Protein AF-A0A1Z4NHC6-F1 (afdb_monomer)

Foldseek 3Di:
DDDDPCVVVVVVVVVVVVVVVVPPDPPPDPPDPDDPDDDDDDDLVPDQQPVCVVVVNVPPDPVQDDNNGPDNDDD

Secondary structure (DSSP, 8-state):
----TTHHHHHHHHHHHHHHHSS-PPP----PPP--------STTT-SSHHHHHTTT-SSPTTTSSTTSSSSS--

Structure (mmCIF, N/CA/C/O backbone):
data_AF-A0A1Z4NHC6-F1
#
_entry.id   AF-A0A1Z4NHC6-F1
#
loop_
_atom_site.group_PDB
_atom_site.id
_atom_site.type_symbol
_atom_site.label_atom_id
_atom_site.label_alt_id
_atom_site.label_comp_id
_atom_site.label_asym_id
_atom_site.label_entity_id
_atom_site.label_seq_id
_atom_site.pdbx_PDB_ins_code
_atom_site.Cartn_x
_atom_site.Cartn_y
_atom_site.Cartn_z
_atom_site.occupancy
_atom_site.B_iso_or_equiv
_atom_site.auth_seq_id
_atom_site.auth_comp_id
_atom_site.auth_asym_id
_atom_site.auth_atom_id
_atom_site.pdbx_PDB_model_num
ATOM 1 N N . MET A 1 1 ? 58.940 33.871 -53.337 1.00 45.19 1 MET A N 1
ATOM 2 C CA . MET A 1 1 ? 57.765 32.979 -53.219 1.00 45.19 1 MET A CA 1
ATOM 3 C C . MET A 1 1 ? 57.870 32.232 -51.889 1.00 45.19 1 MET A C 1
ATOM 5 O O . MET A 1 1 ? 58.741 31.385 -51.760 1.00 45.19 1 MET A O 1
ATOM 9 N N . ARG A 1 2 ? 57.121 32.637 -50.849 1.00 53.53 2 ARG A N 1
ATOM 10 C CA . ARG A 1 2 ? 57.188 32.014 -49.509 1.00 53.53 2 ARG A CA 1
ATOM 11 C C . ARG A 1 2 ? 56.134 30.913 -49.424 1.00 53.53 2 ARG A C 1
ATOM 13 O O . ARG A 1 2 ? 54.944 31.201 -49.478 1.00 53.53 2 ARG A O 1
ATOM 20 N N . ILE A 1 3 ? 56.579 29.664 -49.340 1.00 62.59 3 ILE A N 1
ATOM 21 C CA . ILE A 1 3 ? 55.703 28.495 -49.242 1.00 62.59 3 ILE A CA 1
ATOM 22 C C . ILE A 1 3 ? 55.183 28.438 -47.801 1.00 62.59 3 ILE A C 1
ATOM 24 O O . ILE A 1 3 ? 55.969 28.396 -46.856 1.00 62.59 3 ILE A O 1
ATOM 28 N N . ASN A 1 4 ? 53.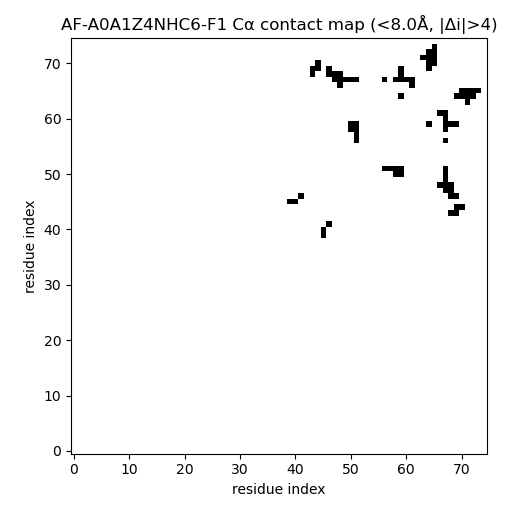864 28.516 -47.626 1.00 60.12 4 ASN A N 1
ATOM 29 C CA . ASN A 1 4 ? 53.233 28.617 -46.313 1.00 60.12 4 ASN A CA 1
ATOM 30 C C . ASN A 1 4 ? 53.260 27.246 -45.603 1.00 60.12 4 ASN A C 1
ATOM 32 O O . AS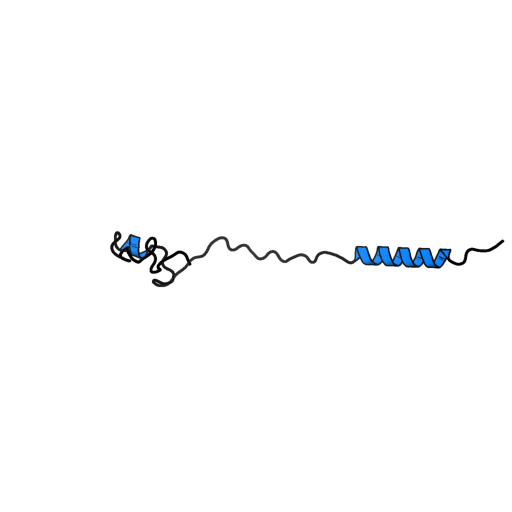N A 1 4 ? 52.410 26.389 -45.835 1.00 60.12 4 ASN A O 1
ATOM 36 N N . CYS A 1 5 ? 54.264 27.022 -44.752 1.00 62.25 5 CYS A N 1
ATOM 37 C CA . CYS A 1 5 ? 54.571 25.739 -44.100 1.00 62.25 5 CYS A CA 1
ATOM 38 C C . CYS A 1 5 ? 53.591 25.318 -42.982 1.00 62.25 5 CYS A C 1
ATOM 40 O O . CYS A 1 5 ? 53.763 24.265 -42.364 1.00 62.25 5 CYS A O 1
ATOM 42 N N . HIS A 1 6 ? 52.556 26.122 -42.718 1.00 61.25 6 HIS A N 1
ATOM 43 C CA . HIS A 1 6 ? 51.535 25.862 -41.697 1.00 61.25 6 HIS A CA 1
ATOM 44 C C . HIS A 1 6 ? 50.310 25.096 -42.222 1.00 61.25 6 HIS A C 1
ATOM 46 O O . HIS A 1 6 ? 49.582 24.499 -41.429 1.00 61.25 6 HIS A O 1
ATOM 52 N N . LEU A 1 7 ? 50.114 25.048 -43.544 1.00 61.44 7 LEU A N 1
ATOM 53 C CA . LEU A 1 7 ? 48.989 24.366 -44.191 1.00 61.44 7 LEU A CA 1
ATOM 54 C C . LEU A 1 7 ? 48.847 22.864 -43.845 1.00 61.44 7 LEU A C 1
ATOM 56 O O . LEU A 1 7 ? 47.729 22.444 -43.548 1.00 61.44 7 LEU A O 1
ATOM 60 N N . PRO A 1 8 ? 49.922 22.043 -43.802 1.00 66.81 8 PRO A N 1
ATOM 61 C CA . PRO A 1 8 ? 49.776 20.621 -43.479 1.00 66.81 8 PRO A CA 1
ATOM 62 C C . PRO A 1 8 ? 49.458 20.389 -41.995 1.00 66.81 8 PRO A C 1
ATOM 64 O O . PRO A 1 8 ? 48.769 19.434 -41.653 1.00 66.81 8 PRO A O 1
ATOM 67 N N . LYS A 1 9 ? 49.905 21.289 -41.107 1.00 61.50 9 LYS A N 1
ATOM 68 C CA . LYS A 1 9 ? 49.636 21.202 -39.664 1.00 61.50 9 LYS A CA 1
ATOM 69 C C . LYS A 1 9 ? 48.161 21.468 -39.360 1.00 61.50 9 LYS A C 1
ATOM 71 O O . LYS A 1 9 ? 47.579 20.768 -38.543 1.00 61.50 9 LYS A O 1
ATOM 76 N N . LEU A 1 10 ? 47.548 22.427 -40.059 1.00 63.00 10 LEU A N 1
ATOM 77 C CA . LEU A 1 10 ? 46.121 22.731 -39.921 1.00 63.00 10 LEU A CA 1
ATOM 78 C C . LEU A 1 10 ? 45.238 21.569 -40.407 1.00 63.00 10 LEU A C 1
ATOM 80 O O . LEU A 1 10 ? 44.265 21.220 -39.744 1.00 63.00 10 LEU A O 1
ATOM 84 N N . ALA A 1 11 ? 45.608 20.932 -41.523 1.00 69.06 11 ALA A N 1
ATOM 85 C CA . ALA A 1 11 ? 44.872 19.793 -42.072 1.00 69.06 11 ALA A CA 1
ATOM 86 C C . ALA A 1 11 ? 44.882 18.569 -41.133 1.00 69.06 11 ALA A C 1
ATOM 88 O O . ALA A 1 11 ? 43.853 17.919 -40.957 1.00 69.06 11 ALA A O 1
ATOM 89 N N . ILE A 1 12 ? 46.018 18.286 -40.485 1.00 70.06 12 ILE A N 1
ATOM 90 C CA . ILE A 1 12 ? 46.155 17.160 -39.546 1.00 70.06 12 ILE A CA 1
ATOM 91 C C . ILE A 1 12 ? 45.313 17.383 -38.280 1.00 70.06 12 ILE A C 1
ATOM 93 O O . ILE A 1 12 ? 44.611 16.471 -37.842 1.00 70.06 12 ILE A O 1
ATOM 97 N N . THR A 1 13 ? 45.318 18.596 -37.716 1.00 63.50 13 THR A N 1
ATOM 98 C CA . THR A 1 13 ? 44.522 18.911 -36.515 1.00 63.50 13 THR A CA 1
ATOM 99 C C . THR A 1 13 ? 43.017 18.812 -36.781 1.00 63.50 13 THR A C 1
ATOM 101 O O . THR A 1 13 ? 42.274 18.304 -35.942 1.00 63.50 13 THR A O 1
ATOM 104 N N . VAL A 1 14 ? 42.559 19.239 -37.963 1.00 69.69 14 VAL A N 1
ATOM 105 C CA . VAL A 1 14 ? 41.147 19.113 -38.364 1.00 69.69 14 VAL A CA 1
ATOM 106 C C . VAL A 1 14 ? 40.752 17.642 -38.542 1.00 69.69 14 VAL A C 1
ATOM 108 O O . VAL A 1 14 ? 39.694 17.238 -38.065 1.00 69.69 14 VAL A O 1
ATOM 111 N N . ALA A 1 15 ? 41.612 16.815 -39.143 1.00 67.44 15 ALA A N 1
ATOM 112 C CA . ALA A 1 15 ? 41.349 15.384 -39.305 1.00 67.44 15 ALA A CA 1
ATOM 113 C C . ALA A 1 15 ? 41.247 14.636 -37.959 1.00 67.44 15 ALA A C 1
ATOM 115 O O . ALA A 1 15 ? 40.371 13.785 -37.795 1.00 67.44 15 ALA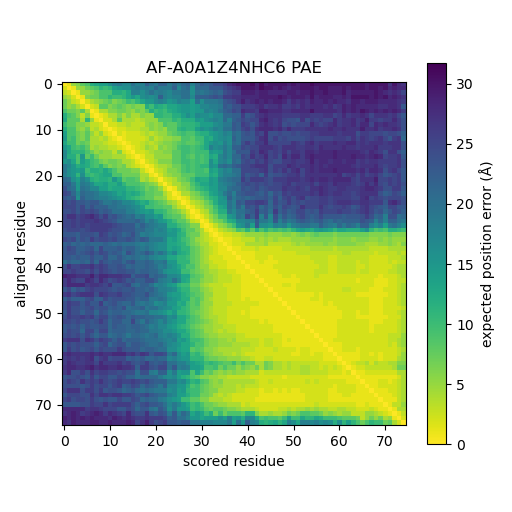 A O 1
ATOM 116 N N . MET A 1 16 ? 42.083 14.984 -36.972 1.00 64.44 16 MET A N 1
ATOM 117 C CA . MET A 1 16 ? 42.005 14.413 -35.618 1.00 64.44 16 MET A CA 1
ATOM 118 C C . MET A 1 16 ? 40.713 14.792 -34.880 1.00 64.44 16 MET A C 1
ATOM 120 O O . MET A 1 16 ? 40.101 13.933 -34.246 1.00 64.44 16 MET A O 1
ATOM 124 N N . MET A 1 17 ? 40.270 16.050 -34.986 1.00 63.53 17 MET A N 1
ATOM 125 C CA . MET A 1 17 ? 39.023 16.515 -34.360 1.00 63.53 17 MET A CA 1
ATOM 126 C C . MET A 1 17 ? 37.784 15.829 -34.945 1.00 63.53 17 MET A C 1
ATOM 128 O O . MET A 1 17 ? 36.855 15.513 -34.207 1.00 63.53 17 MET A O 1
ATOM 132 N N . ILE A 1 18 ? 37.781 15.555 -36.253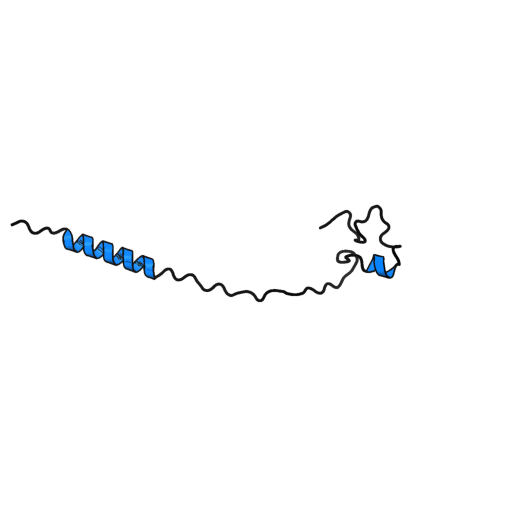 1.00 65.25 18 ILE A N 1
ATOM 133 C CA . ILE A 1 18 ? 36.692 14.820 -36.909 1.00 65.25 18 ILE A CA 1
ATOM 134 C C . ILE A 1 18 ? 36.714 13.345 -36.483 1.00 65.25 18 ILE A C 1
ATOM 136 O O . ILE A 1 18 ? 35.667 12.782 -36.196 1.00 65.25 18 ILE A O 1
ATOM 140 N N . GLY A 1 19 ? 37.884 12.712 -36.357 1.00 62.03 19 GLY A N 1
ATOM 141 C CA . GLY A 1 19 ? 37.971 11.322 -35.889 1.00 62.03 19 GLY A CA 1
ATOM 142 C C . GLY A 1 19 ? 37.432 11.113 -34.466 1.00 62.03 19 GLY A C 1
ATOM 143 O O . GLY A 1 19 ? 36.790 10.100 -34.192 1.00 62.03 19 GLY A O 1
ATOM 144 N N . ALA A 1 20 ? 37.638 12.085 -33.572 1.00 60.66 20 ALA A N 1
ATOM 145 C CA . ALA A 1 20 ? 37.201 11.998 -32.177 1.00 60.66 20 ALA A CA 1
ATOM 146 C C . ALA A 1 20 ? 35.674 12.103 -31.994 1.00 60.66 20 ALA A C 1
ATOM 148 O O . ALA A 1 20 ? 35.139 11.526 -31.047 1.00 60.66 20 ALA A O 1
ATOM 149 N N . THR A 1 21 ? 34.954 12.782 -32.895 1.00 59.66 21 THR A N 1
ATOM 150 C CA . THR A 1 21 ? 33.487 12.927 -32.809 1.00 59.66 21 THR A CA 1
ATOM 151 C C . THR A 1 21 ? 32.717 11.721 -33.356 1.00 59.66 21 THR A C 1
ATOM 153 O O . THR A 1 21 ? 31.540 11.563 -33.041 1.00 59.66 21 THR A O 1
ATOM 156 N N . PHE A 1 22 ? 33.364 10.833 -34.120 1.00 58.97 22 PHE A N 1
ATOM 157 C CA . PHE A 1 22 ? 32.736 9.617 -34.657 1.00 58.97 22 PHE A CA 1
ATOM 158 C C . PHE A 1 22 ? 32.787 8.411 -33.704 1.00 58.97 22 PHE A C 1
ATOM 160 O O . PHE A 1 22 ? 32.066 7.439 -33.925 1.00 58.97 22 PHE A O 1
ATOM 167 N N . LEU A 1 23 ? 33.599 8.451 -32.638 1.00 60.38 23 LEU A N 1
ATOM 168 C CA . LEU A 1 23 ? 33.737 7.331 -31.692 1.00 60.38 23 LEU A CA 1
ATOM 169 C C . LEU A 1 23 ? 32.770 7.378 -30.497 1.00 60.38 23 LEU A C 1
ATOM 171 O O . LEU A 1 23 ? 32.702 6.410 -29.738 1.00 60.38 23 LEU A O 1
ATOM 175 N N . SER A 1 24 ? 31.982 8.441 -30.320 1.00 64.12 24 SER A N 1
ATOM 176 C CA . SER A 1 24 ? 30.967 8.499 -29.262 1.00 64.12 24 SER A CA 1
ATOM 177 C C . SER A 1 24 ? 29.671 7.804 -29.698 1.00 64.12 24 SER A C 1
ATOM 179 O O . SER A 1 24 ? 28.658 8.455 -29.950 1.00 64.12 24 SER A O 1
ATOM 181 N N . SER A 1 25 ? 29.686 6.472 -29.800 1.00 68.75 25 SER A N 1
ATOM 182 C CA . SER A 1 25 ? 28.438 5.701 -29.850 1.00 68.75 25 SER A CA 1
ATOM 183 C C . SER A 1 25 ? 27.799 5.723 -28.457 1.00 68.75 25 SER A C 1
ATOM 185 O O . SER A 1 25 ? 28.444 5.264 -27.511 1.00 68.75 25 SER A O 1
ATOM 187 N N . PRO A 1 26 ? 26.546 6.187 -28.284 1.00 72.38 26 PRO A N 1
ATOM 188 C CA . PRO A 1 26 ? 25.834 5.950 -27.038 1.00 72.38 26 PRO A CA 1
ATOM 189 C C . PRO A 1 26 ? 25.721 4.433 -26.856 1.00 72.38 26 PRO A C 1
ATOM 191 O O . PRO A 1 26 ? 25.238 3.723 -27.742 1.00 72.38 26 PRO A O 1
ATOM 194 N N . GLY A 1 27 ? 26.238 3.911 -25.743 1.00 69.88 27 GLY A N 1
ATOM 195 C CA . GLY A 1 27 ? 26.043 2.510 -25.391 1.00 69.88 27 GLY A CA 1
ATOM 196 C C . GLY A 1 27 ? 24.544 2.215 -25.369 1.00 69.88 27 GLY A C 1
ATOM 197 O O . GLY A 1 27 ? 23.769 2.990 -24.811 1.00 69.88 27 GLY A O 1
ATOM 198 N N . LYS A 1 28 ? 24.114 1.124 -26.010 1.00 69.69 28 LYS A N 1
ATOM 199 C CA . LYS A 1 28 ? 22.720 0.680 -25.930 1.00 69.69 28 LYS A CA 1
ATOM 200 C C . LYS A 1 28 ? 22.427 0.360 -24.468 1.00 69.69 28 LYS A C 1
ATOM 202 O O . LYS A 1 28 ? 22.926 -0.634 -23.950 1.00 69.69 28 LYS A O 1
ATOM 207 N N . ALA A 1 29 ? 21.650 1.212 -23.807 1.00 69.88 29 ALA A N 1
ATOM 208 C CA . ALA A 1 29 ? 21.115 0.898 -22.497 1.00 69.88 29 ALA A CA 1
ATOM 209 C C . ALA A 1 29 ? 20.266 -0.369 -22.639 1.00 69.88 29 ALA A C 1
ATOM 211 O O . ALA A 1 29 ? 19.319 -0.408 -23.428 1.00 69.88 29 ALA A O 1
ATOM 212 N N . THR A 1 30 ? 20.632 -1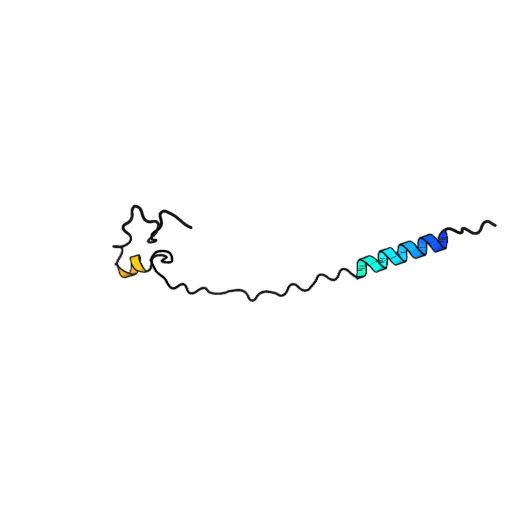.422 -21.918 1.00 68.50 30 THR A N 1
ATOM 213 C CA . THR A 1 30 ? 19.821 -2.631 -21.822 1.00 68.50 30 THR A CA 1
ATOM 214 C C . THR A 1 30 ? 18.500 -2.223 -21.181 1.00 68.50 30 THR A C 1
ATOM 216 O O . THR A 1 30 ? 18.471 -1.846 -20.011 1.00 68.50 30 THR A O 1
ATOM 219 N N . SER A 1 31 ? 17.414 -2.215 -21.956 1.00 72.44 31 SER A N 1
ATOM 220 C CA . SER A 1 31 ? 16.082 -1.948 -21.419 1.00 72.44 31 SER A CA 1
ATOM 221 C C . SER A 1 31 ? 15.773 -3.046 -20.406 1.00 72.44 31 SER A C 1
ATOM 223 O O . SER A 1 31 ? 15.621 -4.211 -20.775 1.00 72.44 31 SER A O 1
ATOM 225 N N . LEU A 1 32 ? 15.762 -2.694 -19.118 1.00 76.75 32 LEU A N 1
ATOM 226 C CA . LEU A 1 32 ? 15.281 -3.605 -18.090 1.00 76.75 32 LEU A CA 1
ATOM 227 C C . LEU A 1 32 ? 13.828 -3.935 -18.435 1.00 76.75 32 LEU A C 1
ATOM 229 O O . LEU A 1 32 ? 13.052 -3.039 -18.776 1.00 76.75 32 LEU A O 1
ATOM 233 N N . SER A 1 33 ? 13.459 -5.211 -18.354 1.00 84.88 33 SER A N 1
ATOM 234 C CA . SER A 1 33 ? 12.059 -5.589 -18.528 1.00 84.88 33 SER A CA 1
ATOM 235 C C . SER A 1 33 ? 11.219 -4.838 -17.496 1.00 84.88 33 SER A C 1
ATOM 237 O O . SER A 1 33 ? 11.523 -4.865 -16.303 1.00 84.88 33 SER A O 1
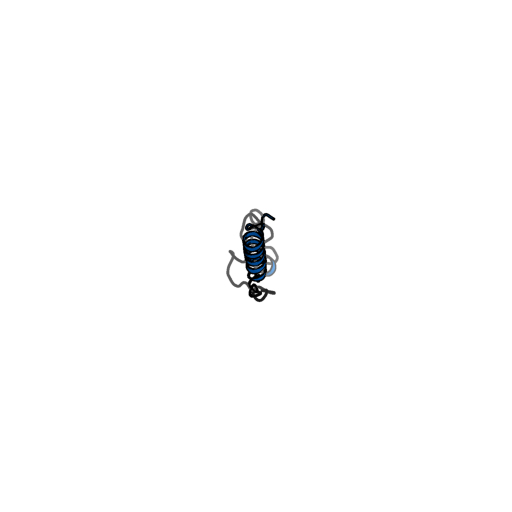ATOM 239 N N . LYS A 1 34 ? 10.191 -4.125 -17.961 1.00 91.00 34 LYS A N 1
ATOM 240 C CA . LYS A 1 34 ? 9.282 -3.384 -17.087 1.00 91.00 34 LYS A CA 1
ATOM 241 C C . LYS A 1 34 ? 8.548 -4.374 -16.180 1.00 91.00 34 LYS A C 1
ATOM 243 O O . LYS A 1 34 ? 7.944 -5.323 -16.675 1.00 91.00 34 LYS A O 1
ATOM 248 N N . ILE A 1 35 ? 8.579 -4.137 -14.869 1.00 92.00 35 ILE A N 1
ATOM 249 C CA . ILE A 1 35 ? 7.681 -4.824 -13.937 1.00 92.00 35 ILE A CA 1
ATOM 250 C C . ILE A 1 35 ? 6.288 -4.239 -14.162 1.00 92.00 35 ILE A C 1
ATOM 252 O O . ILE A 1 35 ? 6.079 -3.043 -13.961 1.00 92.00 35 ILE A O 1
ATOM 256 N N . ASN A 1 36 ? 5.365 -5.069 -14.641 1.00 93.62 36 ASN A N 1
ATOM 257 C CA . ASN A 1 36 ? 3.987 -4.654 -14.900 1.00 93.62 36 ASN A CA 1
ATOM 258 C C . ASN A 1 36 ? 3.098 -4.836 -13.666 1.00 93.62 36 ASN A C 1
ATOM 260 O O . ASN A 1 36 ? 2.213 -4.019 -13.452 1.00 93.62 36 ASN A O 1
ATOM 264 N N . ASP A 1 37 ? 3.393 -5.846 -12.840 1.00 95.12 37 ASP A N 1
ATOM 265 C CA . ASP A 1 37 ? 2.587 -6.231 -11.683 1.00 95.12 37 ASP A CA 1
ATOM 266 C C . ASP A 1 37 ? 3.467 -6.616 -10.486 1.00 95.12 37 ASP A C 1
ATOM 268 O O . ASP A 1 37 ? 4.574 -7.139 -10.648 1.00 95.12 37 ASP A O 1
ATOM 272 N N . MET A 1 38 ? 2.948 -6.389 -9.277 1.00 94.69 38 MET A N 1
ATOM 273 C CA . MET A 1 38 ? 3.557 -6.807 -8.014 1.00 94.69 38 MET A CA 1
ATOM 274 C C . MET A 1 38 ? 2.507 -7.505 -7.152 1.00 94.69 38 MET A C 1
ATOM 276 O O . MET A 1 38 ? 1.468 -6.929 -6.836 1.00 94.69 38 MET A O 1
ATOM 280 N N . TYR A 1 39 ? 2.801 -8.736 -6.743 1.00 96.00 39 TYR A N 1
ATOM 281 C CA . TYR A 1 39 ? 1.963 -9.504 -5.826 1.00 96.00 39 TYR A CA 1
ATOM 282 C C . TYR A 1 39 ? 2.630 -9.518 -4.455 1.00 96.00 39 TYR A C 1
ATOM 284 O O . TYR A 1 39 ? 3.739 -10.031 -4.309 1.00 96.00 39 TYR A O 1
ATOM 292 N N . VAL A 1 40 ? 1.966 -8.925 -3.463 1.00 96.06 40 VAL A N 1
ATOM 293 C CA . VAL A 1 40 ? 2.501 -8.769 -2.107 1.00 96.06 40 VAL A CA 1
ATOM 294 C C . VAL A 1 40 ? 1.744 -9.688 -1.161 1.00 96.06 40 VAL A C 1
ATOM 296 O O . VAL A 1 40 ? 0.527 -9.589 -1.021 1.00 96.06 40 VAL A O 1
ATOM 299 N N . PHE A 1 41 ? 2.485 -10.574 -0.506 1.00 97.44 41 PHE A N 1
ATOM 300 C CA . PHE A 1 41 ? 1.997 -11.436 0.562 1.00 97.44 41 PHE A CA 1
ATOM 301 C C . PHE A 1 41 ? 2.705 -11.041 1.850 1.00 97.44 41 PHE A C 1
ATOM 303 O O . PHE A 1 41 ? 3.898 -10.741 1.828 1.00 97.44 41 PHE A O 1
ATOM 310 N N . GLY A 1 42 ? 1.990 -11.053 2.967 1.00 96.50 42 GLY A N 1
ATOM 311 C CA . GLY 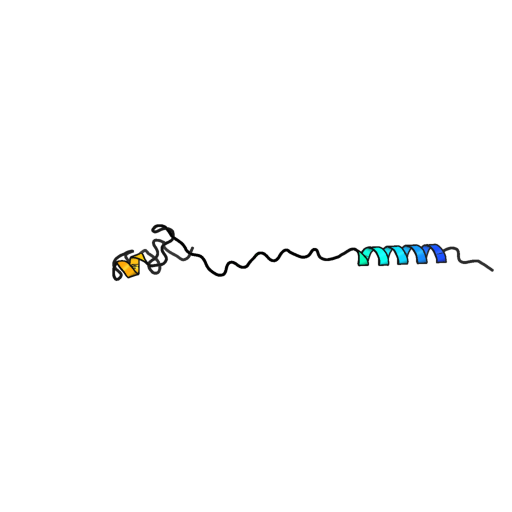A 1 42 ? 2.573 -10.668 4.242 1.00 96.50 42 GLY A CA 1
ATOM 312 C C . GLY A 1 42 ? 1.526 -10.438 5.316 1.00 96.50 42 GLY A C 1
ATOM 313 O O . GLY A 1 42 ? 0.403 -10.935 5.230 1.00 96.50 42 GLY A O 1
ATOM 314 N N . ASP A 1 43 ? 1.934 -9.680 6.324 1.00 96.69 43 ASP A N 1
ATOM 315 C CA . ASP A 1 43 ? 1.131 -9.298 7.476 1.00 96.69 43 ASP A CA 1
ATOM 316 C C . ASP A 1 43 ? 0.706 -7.817 7.401 1.00 96.69 43 ASP A C 1
ATOM 318 O O . ASP A 1 43 ? 0.676 -7.195 6.334 1.00 96.69 43 ASP A O 1
ATOM 322 N N . SER A 1 44 ? 0.389 -7.242 8.560 1.00 96.31 44 SER A N 1
ATOM 323 C CA . SER A 1 44 ? 0.000 -5.847 8.742 1.00 96.31 44 SER A CA 1
ATOM 324 C C . SER A 1 44 ? 0.937 -4.817 8.102 1.00 96.31 44 SER A C 1
ATOM 326 O O . SER A 1 44 ? 0.448 -3.767 7.692 1.00 96.31 44 SER A O 1
ATOM 328 N N . LEU A 1 45 ? 2.246 -5.084 7.988 1.00 95.56 45 LEU A N 1
ATOM 329 C CA . LEU A 1 45 ? 3.201 -4.127 7.406 1.00 95.56 45 LEU A CA 1
ATOM 330 C C . LEU A 1 45 ? 3.017 -3.943 5.896 1.00 95.56 45 LEU A C 1
ATOM 332 O O . LEU A 1 45 ? 3.446 -2.938 5.335 1.00 95.56 45 LEU A O 1
ATOM 336 N N . SER A 1 46 ? 2.395 -4.917 5.236 1.00 95.50 46 SER A N 1
ATOM 337 C CA . SER A 1 46 ? 2.134 -4.893 3.795 1.00 95.50 46 SER A CA 1
ATOM 338 C C . SER A 1 46 ? 0.648 -4.766 3.457 1.00 95.50 46 SER A C 1
ATOM 340 O O . SER A 1 46 ? 0.307 -4.555 2.291 1.00 95.50 46 SER A O 1
ATOM 342 N N . ASP A 1 47 ? -0.245 -4.905 4.442 1.00 96.00 47 ASP A N 1
ATOM 343 C CA . ASP A 1 47 ? -1.682 -4.839 4.201 1.00 96.00 47 ASP A CA 1
ATOM 344 C C . ASP A 1 47 ? -2.117 -3.434 3.771 1.00 96.00 47 ASP A C 1
ATOM 346 O O . ASP A 1 47 ? -1.822 -2.423 4.410 1.00 96.00 47 ASP A O 1
ATOM 350 N N . THR A 1 48 ? -2.865 -3.383 2.672 1.00 95.62 48 THR A N 1
ATOM 351 C CA . THR A 1 48 ? -3.406 -2.141 2.104 1.00 95.62 48 THR A CA 1
ATOM 352 C C . THR A 1 48 ? -4.922 -2.032 2.280 1.00 95.62 48 THR A C 1
ATOM 354 O O 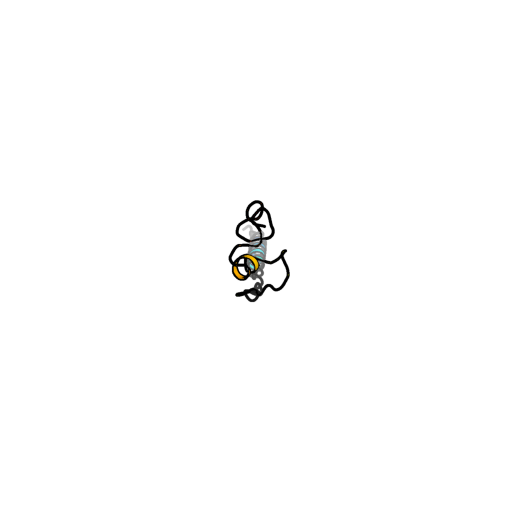. THR A 1 48 ? -5.563 -1.249 1.581 1.00 95.62 48 THR A O 1
ATOM 357 N N . GLY A 1 49 ? -5.494 -2.800 3.219 1.00 96.19 49 GLY A N 1
ATOM 358 C CA . GLY A 1 49 ? -6.923 -2.816 3.534 1.00 96.19 49 GLY A CA 1
ATOM 359 C C . GLY A 1 49 ? -7.613 -4.164 3.308 1.00 96.19 49 GLY A C 1
ATOM 360 O O . GLY A 1 49 ? -8.848 -4.216 3.320 1.00 96.19 49 GLY A O 1
ATOM 361 N N . GLN A 1 50 ? -6.878 -5.267 3.107 1.00 97.31 50 GLN A N 1
ATOM 362 C CA . GLN A 1 50 ? -7.524 -6.579 3.001 1.00 97.31 50 GLN A CA 1
ATOM 363 C C . GLN A 1 50 ? -8.131 -6.995 4.337 1.00 97.31 50 GLN A C 1
ATOM 365 O O . GLN A 1 50 ? -9.241 -7.529 4.352 1.00 97.31 50 GLN A O 1
ATOM 370 N N . VAL A 1 51 ? -7.460 -6.699 5.455 1.00 98.00 51 VAL A N 1
ATOM 371 C CA . VAL A 1 51 ? -8.000 -6.987 6.792 1.00 98.00 51 VAL A CA 1
ATOM 372 C C . VAL A 1 51 ? -9.250 -6.148 7.066 1.00 98.00 51 VAL A C 1
ATOM 374 O O . VAL A 1 51 ? -10.244 -6.683 7.561 1.00 98.00 51 VAL A O 1
ATOM 377 N N . LEU A 1 52 ? -9.263 -4.878 6.651 1.00 97.69 52 LEU A N 1
ATOM 378 C CA . LEU A 1 52 ? -10.448 -4.017 6.746 1.00 97.69 52 LEU A CA 1
ATOM 379 C C . LEU A 1 52 ? -11.640 -4.619 6.011 1.00 97.69 52 LEU A C 1
ATOM 381 O O . LEU A 1 52 ? -12.736 -4.712 6.566 1.00 97.69 52 LEU A O 1
ATOM 385 N N . LYS A 1 53 ? -11.419 -5.102 4.788 1.00 98.06 53 LYS A N 1
ATOM 386 C CA . LYS A 1 53 ? -12.461 -5.778 4.014 1.00 98.06 53 LYS A CA 1
ATOM 387 C C . LYS A 1 53 ? -12.911 -7.083 4.675 1.00 98.06 53 LYS A C 1
ATOM 389 O O . LYS A 1 53 ? -14.108 -7.313 4.802 1.00 98.06 53 LYS A O 1
ATOM 394 N N . ALA A 1 54 ? -11.971 -7.927 5.096 1.00 98.25 54 ALA A N 1
ATOM 395 C CA . ALA A 1 54 ? -12.266 -9.235 5.683 1.00 98.25 54 ALA A CA 1
ATOM 396 C C . ALA A 1 54 ? -13.027 -9.135 7.013 1.00 98.25 54 ALA A C 1
ATOM 398 O O . ALA A 1 54 ? -13.796 -10.028 7.359 1.00 98.25 54 ALA A O 1
ATOM 399 N N . THR A 1 55 ? -12.828 -8.042 7.746 1.00 97.81 55 THR A N 1
ATOM 400 C CA . THR A 1 55 ? -13.457 -7.803 9.048 1.00 97.81 55 THR A CA 1
ATOM 401 C C . THR A 1 55 ? -14.683 -6.896 8.974 1.00 97.81 55 THR A C 1
ATOM 403 O O . THR A 1 55 ? -15.176 -6.456 10.010 1.00 97.81 55 THR A O 1
ATOM 406 N N . ASN A 1 56 ? -15.192 -6.607 7.771 1.00 97.50 56 ASN A N 1
ATOM 407 C CA . ASN A 1 56 ? -16.315 -5.689 7.554 1.00 97.50 56 ASN A CA 1
ATOM 408 C C . ASN A 1 56 ? -16.110 -4.318 8.228 1.00 97.50 56 ASN A C 1
ATOM 410 O O . ASN A 1 56 ? -17.042 -3.740 8.782 1.00 97.50 56 ASN A O 1
ATOM 414 N N . GLY A 1 57 ? -14.880 -3.804 8.190 1.00 96.19 57 GLY A N 1
ATOM 415 C CA . GLY A 1 57 ? -14.521 -2.497 8.737 1.00 96.19 57 GLY A CA 1
ATOM 416 C C . GLY A 1 57 ? -14.124 -2.489 10.214 1.00 96.19 57 GLY A C 1
ATOM 417 O O . GLY A 1 57 ? -13.886 -1.411 10.750 1.00 96.19 57 GLY A O 1
ATOM 418 N N . LEU A 1 58 ? -14.043 -3.646 10.882 1.00 97.00 58 LEU A N 1
ATOM 419 C CA . LEU A 1 58 ? -13.730 -3.703 12.314 1.00 97.00 58 LEU A CA 1
ATOM 420 C C . LEU A 1 58 ? -12.239 -3.468 12.619 1.00 97.00 58 LEU A C 1
ATOM 422 O O . LEU A 1 58 ? -11.913 -2.876 13.647 1.00 97.00 58 LEU A O 1
ATOM 426 N N . LEU A 1 59 ? -11.333 -3.934 11.752 1.00 97.00 59 LEU A N 1
ATOM 427 C CA . LEU A 1 59 ? -9.882 -3.828 11.939 1.00 97.00 59 LEU A CA 1
ATOM 428 C C . LEU A 1 59 ? -9.181 -3.315 10.671 1.00 97.00 59 LEU A C 1
ATOM 430 O O . LEU A 1 59 ? -9.489 -3.808 9.595 1.00 97.00 59 LEU A O 1
ATOM 434 N N . PRO A 1 60 ? -8.168 -2.441 10.772 1.00 96.38 60 PRO A N 1
ATOM 435 C CA . PRO A 1 60 ? -7.764 -1.731 11.979 1.00 96.38 60 PRO A CA 1
ATOM 436 C C . PRO A 1 60 ? -8.787 -0.641 12.370 1.00 96.38 60 PRO A C 1
ATOM 438 O O . PRO A 1 60 ? -9.379 -0.017 11.487 1.00 96.38 60 PRO A O 1
ATOM 441 N N . PRO A 1 61 ? -9.008 -0.388 13.674 1.00 94.94 61 PRO A N 1
ATOM 442 C CA . PRO A 1 61 ? -9.949 0.636 14.122 1.00 94.94 61 PRO A CA 1
ATOM 443 C C . PRO A 1 61 ? -9.439 2.034 13.750 1.00 94.94 61 PRO A C 1
ATOM 445 O O . PRO A 1 61 ? -8.339 2.427 14.116 1.00 94.94 61 PRO A O 1
ATOM 448 N N . ASN A 1 62 ? -10.229 2.814 13.024 1.00 89.25 62 ASN A N 1
ATOM 449 C CA . ASN A 1 62 ? -9.872 4.190 12.685 1.00 89.25 62 ASN A CA 1
ATOM 450 C C . ASN A 1 62 ? -10.637 5.159 13.603 1.00 89.25 62 ASN A C 1
ATOM 452 O O . ASN A 1 62 ? -11.871 5.088 13.605 1.00 89.25 62 ASN A O 1
ATOM 456 N N . PRO A 1 63 ? -9.968 6.059 14.360 1.00 92.94 63 PRO A N 1
ATOM 457 C CA . PRO A 1 63 ? -8.514 6.331 14.449 1.00 92.94 63 PRO A CA 1
ATOM 458 C C . PRO A 1 63 ? -7.743 5.334 15.347 1.00 92.94 63 PRO A C 1
ATOM 460 O O . PRO A 1 63 ? -8.378 4.702 16.192 1.00 92.94 63 PRO A O 1
ATOM 463 N N . PRO A 1 64 ? -6.393 5.210 15.249 1.00 92.44 64 PRO A N 1
ATOM 464 C CA . PRO A 1 64 ? -5.425 6.106 14.582 1.00 92.44 64 PRO A CA 1
ATOM 465 C C . PRO A 1 64 ? -4.971 5.663 13.176 1.00 92.44 64 PRO A C 1
ATOM 467 O O . PRO A 1 64 ? -4.055 6.251 12.610 1.00 92.44 64 PRO A O 1
ATOM 470 N N . TYR A 1 65 ? -5.565 4.605 12.631 1.00 95.31 65 TYR A N 1
ATOM 471 C CA . TYR A 1 65 ? -5.060 3.924 11.442 1.00 95.31 65 TYR A CA 1
ATOM 472 C C . TYR A 1 65 ? -5.563 4.528 10.120 1.00 95.31 65 TYR A C 1
ATOM 474 O O . TYR A 1 65 ? -6.762 4.730 9.915 1.00 95.31 65 TYR A O 1
ATOM 482 N N . PHE A 1 66 ? -4.643 4.784 9.189 1.00 95.12 66 PHE A N 1
ATOM 483 C CA . PHE A 1 66 ? -4.912 5.460 7.924 1.00 95.12 66 PHE A CA 1
ATOM 484 C C . PHE A 1 66 ? -5.491 4.506 6.870 1.00 95.12 66 PHE A C 1
ATOM 486 O O . PHE A 1 66 ? -4.829 3.575 6.415 1.00 95.12 66 PHE A O 1
ATOM 493 N N . ASN A 1 67 ? -6.723 4.773 6.425 1.00 94.56 67 ASN A N 1
ATOM 494 C CA . ASN A 1 67 ? -7.363 4.116 5.274 1.00 94.56 67 ASN A CA 1
ATOM 495 C C . ASN A 1 67 ? -7.285 2.571 5.294 1.00 94.56 67 ASN A C 1
ATOM 497 O O . ASN A 1 67 ? -6.990 1.938 4.281 1.00 94.56 67 ASN A O 1
ATOM 501 N N . GLY A 1 68 ? -7.497 1.960 6.465 1.00 95.00 68 GLY A N 1
ATOM 502 C CA . GLY A 1 68 ? -7.460 0.503 6.635 1.00 95.00 68 GLY A CA 1
ATOM 503 C C . GLY A 1 68 ? -6.065 -0.119 6.713 1.00 95.00 68 GLY A C 1
ATOM 504 O O . GLY A 1 68 ? -5.969 -1.339 6.805 1.00 95.00 68 GLY A O 1
ATOM 505 N N . ARG A 1 69 ? -4.995 0.685 6.694 1.00 96.06 69 ARG A N 1
ATOM 506 C CA . ARG A 1 69 ? -3.611 0.232 6.890 1.00 96.06 69 ARG A CA 1
ATOM 507 C C . ARG A 1 69 ? -3.253 0.236 8.365 1.00 96.06 69 ARG A C 1
ATOM 509 O O . ARG A 1 69 ? -3.672 1.124 9.098 1.00 96.06 69 ARG A O 1
ATOM 516 N N . PHE A 1 70 ? -2.381 -0.673 8.783 1.00 96.31 70 PHE A N 1
ATOM 517 C CA . PHE A 1 70 ? -1.788 -0.663 10.125 1.00 96.31 70 PHE A CA 1
ATOM 518 C C . PHE A 1 70 ? -0.645 0.367 10.239 1.00 96.31 70 PHE A C 1
ATOM 520 O O . PHE A 1 70 ? 0.432 0.067 10.744 1.00 96.31 70 PHE A O 1
ATOM 527 N N . ALA A 1 71 ? -0.884 1.580 9.739 1.00 94.56 71 ALA A N 1
ATOM 528 C CA . ALA A 1 71 ? 0.024 2.721 9.762 1.00 94.56 71 ALA A CA 1
ATOM 529 C C . ALA A 1 71 ? -0.780 4.012 9.982 1.00 94.56 71 ALA A C 1
ATOM 531 O O . ALA A 1 71 ? -1.988 4.041 9.746 1.00 94.56 71 ALA A O 1
ATOM 532 N N . ASP A 1 72 ? -0.119 5.079 10.412 1.00 92.19 72 ASP A N 1
ATOM 533 C CA . ASP A 1 72 ? -0.705 6.404 10.651 1.00 92.19 72 ASP A CA 1
ATOM 534 C C . ASP A 1 72 ? -0.671 7.325 9.411 1.00 92.19 72 ASP A C 1
ATOM 536 O O . ASP A 1 72 ? -1.168 8.450 9.457 1.00 92.19 72 ASP A O 1
ATOM 540 N N . GLY A 1 73 ? -0.154 6.846 8.273 1.00 88.19 73 GLY A N 1
ATOM 541 C CA . GLY A 1 73 ? -0.090 7.602 7.022 1.00 88.19 73 GLY A CA 1
ATOM 542 C C . GLY A 1 73 ? 0.231 6.758 5.785 1.00 88.19 73 GLY A C 1
ATOM 543 O O . GLY A 1 73 ? 0.250 5.525 5.824 1.00 88.19 73 GLY A O 1
ATOM 544 N N . LEU A 1 74 ? 0.465 7.444 4.662 1.00 77.62 74 LEU A N 1
ATOM 545 C CA . LEU A 1 74 ? 1.051 6.846 3.460 1.00 77.62 74 LEU A CA 1
ATOM 546 C C . LEU A 1 74 ? 2.565 6.750 3.668 1.00 77.62 74 LEU A C 1
ATOM 548 O O . LEU A 1 74 ? 3.221 7.779 3.816 1.00 77.62 74 LEU A O 1
ATOM 552 N N . ALA A 1 75 ? 3.083 5.523 3.699 1.00 64.31 75 ALA A N 1
AT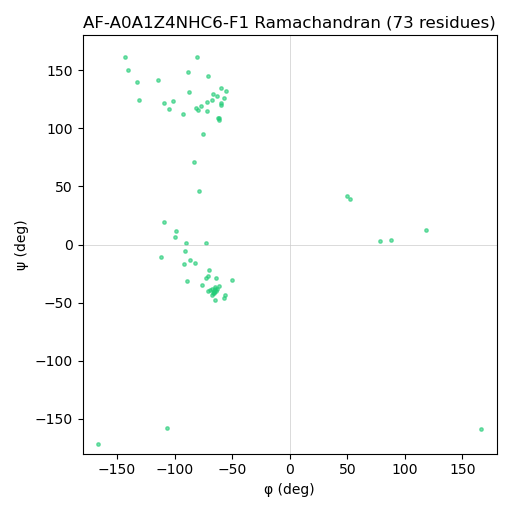OM 553 C CA . ALA A 1 75 ? 4.506 5.255 3.510 1.00 64.31 75 ALA A CA 1
ATOM 554 C C . ALA A 1 75 ? 4.878 5.366 2.025 1.00 64.31 75 ALA A C 1
ATOM 556 O O . ALA A 1 75 ? 4.024 4.991 1.183 1.00 64.31 75 ALA A O 1
#

Solvent-accessible surface area (backbone atoms only — not comparable to full-atom values): 5002 Å² total; per-residue (Å²): 137,85,79,73,83,58,60,68,60,55,54,51,55,53,52,52,58,56,56,62,67,73,68,73,68,80,74,82,74,79,79,71,83,78,82,89,78,83,90,87,84,81,54,62,95,69,41,78,24,61,59,16,62,76,48,76,62,59,35,51,53,72,80,75,30,36,82,35,16,80,36,77,58,89,128

pLDDT: mean 81.39, std 15.71, range [45.19, 98.25]

Sequence (75 aa):
MRINCHLPKLAITVAMMIGATFLSSPGKATSLSKINDMYVFGDSLSDTGQVLKATNGLLPPNPPYFNGRFADGLA

Mean predicted aligned error: 13.89 Å

Radius of gyration: 33.42 Å; Cα contacts (8 Å, |Δi|>4): 41; chains: 1; bounding box: 74×44×68 Å